Protein AF-L5L184-F1 (afdb_monomer_lite)

InterPro domains:
  IPR012677 Nucleotide-binding alpha-beta plait domain superfamily [G3DSA:3.30.70.330] (1-64)
  IPR035979 RNA-binding domain superfamily [SSF54928] (5-63)

Secondary structure (DSSP, 8-state):
--------S-HHHHEEEEEEE-TT--HHHHHHHHHTTSEEEEEEEEE-TT-SS--EEEEEEEEP----

pLDDT: mean 72.94, std 13.28, range [36.53, 87.5]

Sequence (68 aa):
MSKSESPKEPEQLQKLFIGGLGFETTDESLGSHSEQWGMRIDRVVMRKPNAKHPRRLGSVTYAWWIQP

Foldseek 3Di:
DDDDDDPDPPQVVQKDKDWDDDPPDDQVNVVVVCVVPAAWDDKDWDWDPPDPDIIIMIMTGHDDDDDD

Organism: Pteropus alecto (NCBI:txid9402)

Radius of gyration: 14.72 Å; chains: 1; bounding box: 44×36×29 Å

Structure (mmCIF, N/CA/C/O backbone):
data_AF-L5L184-F1
#
_entry.id   AF-L5L184-F1
#
loop_
_atom_site.group_PDB
_atom_site.id
_atom_site.type_symbol
_atom_site.label_atom_id
_atom_site.label_alt_id
_atom_site.label_comp_id
_atom_site.label_asym_id
_atom_site.label_entity_id
_atom_site.label_seq_id
_atom_site.pdbx_PDB_ins_code
_atom_site.Cartn_x
_atom_site.Cartn_y
_atom_site.Cartn_z
_atom_site.occupancy
_atom_site.B_iso_or_equiv
_atom_site.auth_seq_id
_atom_site.auth_comp_id
_atom_site.auth_asym_id
_atom_site.auth_atom_id
_atom_site.pdbx_PDB_model_num
ATOM 1 N N . MET A 1 1 ? -6.724 28.978 10.788 1.00 36.53 1 MET A N 1
ATOM 2 C CA . MET A 1 1 ? -7.770 28.008 10.401 1.00 36.53 1 MET A CA 1
ATOM 3 C C . MET A 1 1 ? -7.512 26.727 11.174 1.00 36.53 1 MET A C 1
ATOM 5 O O . MET A 1 1 ? -6.605 25.985 10.824 1.00 36.53 1 MET A O 1
ATOM 9 N N . SER A 1 2 ? -8.219 26.538 12.287 1.00 43.34 2 SER A N 1
ATOM 10 C CA . SER A 1 2 ? -8.071 25.362 13.147 1.00 43.34 2 SER A CA 1
ATOM 11 C C . SER A 1 2 ? -8.784 24.193 12.482 1.00 43.34 2 SER A C 1
ATOM 13 O O . SER A 1 2 ? -10.002 24.222 12.324 1.00 43.34 2 SER A O 1
ATOM 15 N N . LYS A 1 3 ? -8.026 23.199 12.023 1.00 45.38 3 LYS A N 1
ATOM 16 C CA . LYS A 1 3 ? -8.595 21.962 11.493 1.00 45.38 3 LYS A CA 1
ATOM 17 C C . LYS A 1 3 ? -9.170 21.201 12.688 1.00 45.38 3 LYS A C 1
ATOM 19 O O . LYS A 1 3 ? -8.424 20.777 13.560 1.00 45.38 3 LYS A O 1
ATOM 24 N N . SER A 1 4 ? -10.494 21.135 12.774 1.00 44.25 4 SER A N 1
ATOM 25 C CA . SER A 1 4 ? -11.223 20.380 13.792 1.00 44.25 4 SER A CA 1
ATOM 26 C C . SER A 1 4 ? -10.968 18.890 13.579 1.00 44.25 4 SER A C 1
ATOM 28 O O . SER A 1 4 ? -11.530 18.279 12.670 1.00 44.25 4 SER A O 1
ATOM 30 N N . GLU A 1 5 ? -10.072 18.328 14.380 1.00 50.25 5 GLU A N 1
ATOM 31 C CA . GLU A 1 5 ? -9.791 16.900 14.419 1.00 50.25 5 GLU A CA 1
ATOM 32 C C . GLU A 1 5 ? -10.791 16.256 15.388 1.00 50.25 5 GLU A C 1
ATOM 34 O O . GLU A 1 5 ? -10.676 16.372 16.605 1.00 50.25 5 GLU A O 1
ATOM 39 N N . SER A 1 6 ? -11.847 15.650 14.840 1.00 51.56 6 SER A N 1
ATOM 40 C CA . SER A 1 6 ? -12.670 14.683 15.575 1.00 51.56 6 SER A CA 1
ATOM 41 C C . SER A 1 6 ? -11.753 13.584 16.129 1.00 51.56 6 SER A C 1
ATOM 43 O O . SER A 1 6 ? -10.762 13.282 15.458 1.00 51.56 6 SER A O 1
ATOM 45 N N . PRO A 1 7 ? -12.052 12.962 17.287 1.00 50.72 7 PRO A N 1
ATOM 46 C CA . PRO A 1 7 ? -11.272 11.840 17.801 1.00 50.72 7 PRO A CA 1
ATOM 47 C C . PRO A 1 7 ? -11.437 10.657 16.843 1.00 50.72 7 PRO A C 1
ATOM 49 O O . PRO A 1 7 ? -12.322 9.820 16.982 1.00 50.72 7 PRO A O 1
ATOM 52 N N . LYS A 1 8 ? -10.625 10.646 15.789 1.00 55.72 8 LYS A N 1
ATOM 53 C CA . LYS A 1 8 ? -10.452 9.505 14.914 1.00 55.72 8 LYS A CA 1
ATOM 54 C C . LYS A 1 8 ? -9.674 8.510 15.750 1.00 55.72 8 LYS A C 1
ATOM 56 O O . LYS A 1 8 ? -8.544 8.805 16.139 1.00 55.72 8 LYS A O 1
ATOM 61 N N . GLU A 1 9 ? -10.292 7.364 16.033 1.00 59.53 9 GLU A N 1
ATOM 62 C CA . GLU A 1 9 ? -9.578 6.118 16.333 1.00 59.53 9 GLU A CA 1
ATOM 63 C C . GLU A 1 9 ? -8.222 6.148 15.624 1.00 59.53 9 GLU A C 1
ATOM 65 O O . GLU A 1 9 ? -8.218 6.490 14.434 1.00 59.53 9 GLU A O 1
ATOM 70 N N . PRO A 1 10 ? -7.095 5.890 16.315 1.00 66.81 10 PRO A N 1
ATOM 71 C CA . PRO A 1 10 ? -5.791 6.269 15.801 1.00 66.81 10 PRO A CA 1
ATOM 72 C C . PRO A 1 10 ? -5.663 5.736 14.381 1.00 66.81 10 PRO A C 1
ATOM 74 O O . PRO A 1 10 ? -5.689 4.528 14.175 1.00 66.81 10 PRO A O 1
ATOM 77 N N . GLU A 1 11 ? -5.572 6.623 13.389 1.00 64.44 11 GLU A N 1
ATOM 78 C CA . GLU A 1 11 ? -5.541 6.257 11.962 1.00 64.44 11 GLU A CA 1
ATOM 79 C C . GLU A 1 11 ? -4.421 5.229 11.683 1.00 64.44 11 GLU A C 1
ATOM 81 O O . GLU A 1 11 ? -4.493 4.401 10.778 1.00 64.44 11 GLU A O 1
ATOM 86 N N . GLN A 1 12 ? -3.413 5.223 12.560 1.00 66.38 12 GLN A N 1
ATOM 87 C CA . GLN A 1 12 ? -2.341 4.239 12.665 1.00 66.38 12 GLN A CA 1
ATOM 88 C C . GLN A 1 12 ? -2.817 2.792 12.905 1.00 66.38 12 GLN A C 1
ATOM 90 O O . GLN A 1 12 ? -2.201 1.881 12.366 1.00 66.38 12 GLN A O 1
ATOM 95 N N . LEU A 1 13 ? -3.887 2.560 13.673 1.00 72.81 13 LEU A N 1
ATOM 96 C CA . LEU A 1 13 ? -4.484 1.234 13.899 1.00 72.81 13 LEU A CA 1
ATOM 97 C C . LEU A 1 13 ? -5.260 0.722 12.680 1.00 72.81 13 LEU A C 1
ATOM 99 O O . LEU A 1 13 ? -5.477 -0.477 12.540 1.00 72.81 13 LEU A O 1
ATOM 103 N N . GLN A 1 14 ? -5.686 1.628 11.803 1.00 80.75 14 GLN A N 1
ATOM 104 C CA . GLN A 1 14 ? -6.476 1.316 10.611 1.00 80.75 14 GLN A CA 1
ATOM 105 C C . GLN A 1 14 ? -5.618 1.162 9.354 1.00 80.75 14 GLN A C 1
ATOM 107 O O . GLN A 1 14 ? -6.104 0.678 8.330 1.00 80.75 14 GLN A O 1
ATOM 112 N N . LYS A 1 15 ? -4.346 1.567 9.427 1.00 84.50 15 LYS A N 1
ATOM 113 C CA . LYS A 1 15 ? -3.408 1.570 8.311 1.00 84.50 15 LYS A CA 1
ATOM 114 C C . LYS A 1 15 ? -2.508 0.341 8.336 1.00 84.50 15 LYS A C 1
ATOM 116 O O . LYS A 1 15 ? -1.636 0.190 9.185 1.00 84.50 15 LYS A O 1
ATOM 121 N N . LEU A 1 16 ? -2.666 -0.503 7.329 1.00 85.00 16 LEU A N 1
ATOM 122 C CA . LEU A 1 16 ? -1.828 -1.666 7.076 1.00 85.00 16 LEU A CA 1
ATOM 123 C C . LEU A 1 16 ? -0.747 -1.326 6.049 1.00 85.00 16 LEU A C 1
ATOM 125 O O . LEU A 1 16 ? -1.039 -0.794 4.978 1.00 85.00 16 LEU A O 1
ATOM 129 N N . PHE A 1 17 ? 0.505 -1.661 6.367 1.00 85.38 17 PHE A N 1
ATOM 130 C CA . PHE A 1 17 ? 1.638 -1.555 5.448 1.00 85.38 17 PHE A CA 1
ATOM 131 C C . PHE A 1 17 ? 1.926 -2.915 4.821 1.00 85.38 17 PHE A C 1
ATOM 133 O O . PHE A 1 17 ? 2.147 -3.899 5.522 1.00 85.38 17 PHE A O 1
ATOM 140 N N . ILE A 1 18 ? 1.950 -2.960 3.493 1.00 85.38 18 ILE A N 1
ATOM 141 C CA . ILE A 1 18 ? 2.140 -4.183 2.720 1.00 85.38 18 ILE A CA 1
ATOM 142 C C . ILE A 1 18 ? 3.468 -4.072 1.975 1.00 85.38 18 ILE A C 1
ATOM 144 O O . ILE A 1 18 ? 3.639 -3.249 1.073 1.00 85.38 18 ILE A O 1
ATOM 148 N N . GLY A 1 19 ? 4.434 -4.888 2.388 1.00 86.94 19 GLY A N 1
ATOM 149 C CA . GLY A 1 19 ? 5.725 -5.024 1.722 1.00 86.94 19 GLY A CA 1
ATOM 150 C C . GLY A 1 19 ? 5.732 -6.150 0.692 1.00 86.94 19 GLY A C 1
ATOM 151 O O . GLY A 1 19 ? 4.830 -6.979 0.658 1.00 86.94 19 GLY A O 1
ATOM 152 N N . GLY A 1 20 ? 6.769 -6.188 -0.147 1.00 84.62 20 GLY A N 1
ATOM 153 C CA . GLY A 1 20 ? 6.984 -7.306 -1.075 1.00 84.62 20 GLY A CA 1
ATOM 154 C C . GLY A 1 20 ? 5.973 -7.382 -2.219 1.00 84.62 20 GLY A C 1
ATOM 155 O O . GLY A 1 20 ? 5.829 -8.436 -2.829 1.00 84.62 20 GLY A O 1
ATOM 156 N N . LEU A 1 21 ? 5.280 -6.281 -2.523 1.00 84.56 21 LEU A N 1
ATOM 157 C CA . LEU A 1 21 ? 4.337 -6.247 -3.634 1.00 84.56 21 LEU A CA 1
ATOM 158 C C . LEU A 1 21 ? 5.059 -6.521 -4.957 1.00 84.56 21 LEU A C 1
ATOM 160 O O . LEU A 1 21 ? 6.107 -5.931 -5.243 1.00 84.56 21 LEU A O 1
ATOM 164 N N . GLY A 1 22 ? 4.464 -7.393 -5.774 1.00 82.69 22 GLY A N 1
ATOM 165 C CA . GLY A 1 22 ? 4.964 -7.711 -7.107 1.00 82.69 22 GLY A CA 1
ATOM 166 C C . GLY A 1 22 ? 5.022 -6.469 -7.993 1.00 82.69 22 GLY A C 1
ATOM 167 O O . GLY A 1 22 ? 4.276 -5.505 -7.785 1.00 82.69 22 GLY A O 1
ATOM 168 N N . PHE A 1 23 ? 5.897 -6.483 -9.000 1.00 78.19 23 PHE A N 1
ATOM 169 C CA . PHE A 1 23 ? 6.131 -5.317 -9.857 1.00 78.19 23 PHE A CA 1
ATOM 170 C C . PHE A 1 23 ? 4.896 -4.875 -10.652 1.00 78.19 23 PHE A C 1
ATOM 172 O O . PHE A 1 23 ? 4.775 -3.713 -11.030 1.00 78.19 23 PHE A O 1
ATOM 179 N N . GLU A 1 24 ? 3.956 -5.783 -10.857 1.00 83.44 24 GLU A N 1
ATOM 180 C CA . GLU A 1 24 ? 2.712 -5.533 -11.580 1.00 83.44 24 GLU A CA 1
ATOM 181 C C . GLU A 1 24 ? 1.626 -4.933 -10.677 1.00 83.44 24 GLU A C 1
ATOM 183 O O . GLU A 1 24 ? 0.649 -4.382 -11.170 1.00 83.44 24 GLU A O 1
ATOM 188 N N . THR A 1 25 ? 1.827 -4.941 -9.351 1.00 84.69 25 THR A N 1
ATOM 189 C CA . THR A 1 25 ? 0.828 -4.449 -8.395 1.00 84.69 25 THR A CA 1
ATOM 190 C C . THR A 1 25 ? 0.610 -2.941 -8.564 1.00 84.69 25 THR A C 1
ATOM 192 O O . THR A 1 25 ? 1.520 -2.114 -8.381 1.00 84.69 25 THR A O 1
ATOM 195 N N . THR A 1 26 ? -0.617 -2.581 -8.925 1.00 85.56 26 THR A N 1
ATOM 196 C CA . THR A 1 26 ? -1.165 -1.220 -8.993 1.00 85.56 26 THR A CA 1
ATOM 197 C C . THR A 1 26 ? -2.001 -0.904 -7.758 1.00 85.56 26 THR A C 1
ATOM 199 O O . THR A 1 26 ? -2.362 -1.807 -6.999 1.00 85.56 26 THR A O 1
ATOM 202 N N . ASP A 1 27 ? -2.316 0.374 -7.551 1.00 84.00 27 ASP A N 1
ATOM 203 C CA . ASP A 1 27 ? -3.273 0.768 -6.519 1.00 84.00 27 ASP A CA 1
ATOM 204 C C . ASP A 1 27 ? -4.644 0.123 -6.757 1.00 84.00 27 ASP A C 1
ATOM 206 O O . ASP A 1 27 ? -5.289 -0.262 -5.793 1.00 84.00 27 ASP A O 1
ATOM 210 N N . GLU A 1 28 ? -5.048 -0.083 -8.013 1.00 86.38 28 GLU A N 1
ATOM 211 C CA . GLU A 1 28 ? -6.293 -0.764 -8.379 1.00 86.38 28 GLU A CA 1
ATOM 212 C C . GLU A 1 28 ? -6.280 -2.251 -8.019 1.00 86.38 28 GLU A C 1
ATOM 214 O O . GLU A 1 28 ? -7.247 -2.741 -7.452 1.00 86.38 28 GLU A O 1
ATOM 219 N N . SER A 1 29 ? -5.184 -2.970 -8.282 1.00 87.38 29 SER A N 1
ATOM 220 C CA . SER A 1 29 ? -5.079 -4.398 -7.934 1.00 87.38 29 SER A CA 1
ATOM 221 C C . SER A 1 29 ? -4.998 -4.625 -6.422 1.00 87.38 29 SER A C 1
ATOM 223 O O . SER A 1 29 ? -5.699 -5.479 -5.879 1.00 87.38 29 SER A O 1
ATOM 225 N N . LEU A 1 30 ? -4.190 -3.811 -5.724 1.00 86.00 30 LEU A N 1
ATOM 226 C CA . LEU A 1 30 ? -4.133 -3.796 -4.264 1.00 86.00 30 LEU A CA 1
ATOM 227 C C . LEU A 1 30 ? -5.505 -3.412 -3.713 1.00 86.00 30 LEU A C 1
ATOM 229 O O . LEU A 1 30 ? -5.987 -4.015 -2.760 1.00 86.00 30 LEU A O 1
ATOM 233 N N . GLY A 1 31 ? -6.121 -2.450 -4.400 1.00 84.56 31 GLY A N 1
ATOM 234 C CA . GLY A 1 31 ? -7.525 -2.104 -4.474 1.00 84.56 31 GLY A CA 1
ATOM 235 C C . GLY A 1 31 ? -8.450 -3.307 -4.308 1.00 84.56 31 GLY A C 1
ATOM 236 O O . GLY A 1 31 ? -8.786 -3.721 -3.199 1.00 84.56 31 GLY A O 1
ATOM 237 N N . SER A 1 32 ? -8.845 -3.885 -5.422 1.00 87.50 32 SER A N 1
ATOM 238 C CA . SER A 1 32 ? -9.817 -4.968 -5.480 1.00 87.50 32 SER A CA 1
ATOM 239 C C . SER A 1 32 ? -9.487 -6.130 -4.543 1.00 87.50 32 SER A C 1
ATOM 241 O O . SER A 1 32 ? -10.387 -6.668 -3.909 1.00 87.50 32 SER A O 1
ATOM 243 N N . HIS A 1 33 ? -8.205 -6.475 -4.369 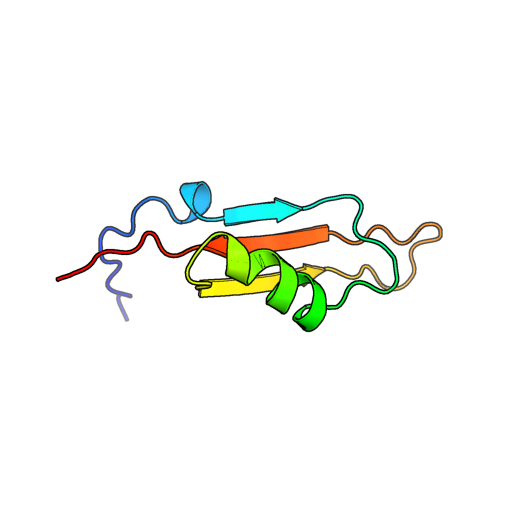1.00 86.88 33 HIS A N 1
ATOM 244 C CA . HIS A 1 33 ? -7.824 -7.527 -3.428 1.00 86.88 33 HIS A CA 1
ATOM 245 C C . HIS A 1 33 ? -8.210 -7.191 -1.991 1.00 86.88 33 HIS A C 1
ATOM 247 O O . HIS A 1 33 ? -8.706 -8.046 -1.276 1.00 86.88 33 HIS A O 1
ATOM 253 N N . SER A 1 34 ? -7.993 -5.953 -1.549 1.00 82.25 34 SER A N 1
ATOM 254 C CA . SER A 1 34 ? -8.206 -5.611 -0.149 1.00 82.25 34 SER A CA 1
ATOM 255 C C . SER A 1 34 ? -9.670 -5.330 0.225 1.00 82.25 34 SER A C 1
ATOM 257 O O . SER A 1 34 ? -9.992 -5.319 1.408 1.00 82.25 34 SER A O 1
ATOM 259 N N 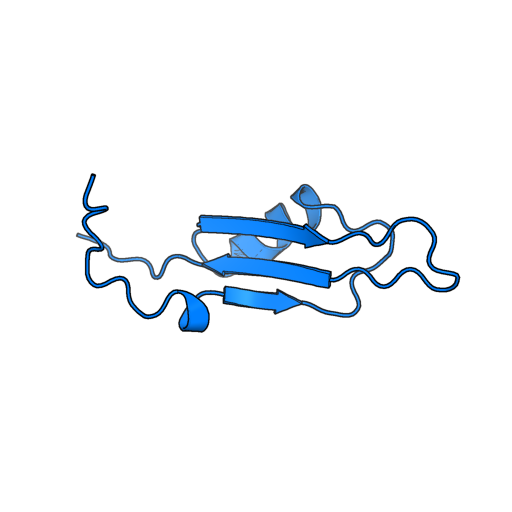. GLU A 1 35 ? -10.565 -5.147 -0.749 1.00 82.00 35 GLU A N 1
ATOM 260 C CA . GLU A 1 35 ? -12.002 -4.903 -0.504 1.00 82.00 35 GLU A CA 1
ATOM 261 C C . GLU A 1 35 ? -12.694 -6.082 0.184 1.00 82.00 35 GLU A C 1
ATOM 263 O O . GLU A 1 35 ? -13.655 -5.890 0.925 1.00 82.00 35 GLU A O 1
ATOM 268 N N . GLN A 1 36 ? -12.171 -7.297 0.012 1.00 82.75 36 GLN A N 1
ATOM 269 C CA . GLN A 1 36 ? -12.730 -8.498 0.632 1.00 82.75 36 GLN A CA 1
ATOM 270 C C . GLN A 1 36 ? -12.658 -8.498 2.172 1.00 82.75 36 GLN A C 1
ATOM 272 O O . GLN A 1 36 ? -13.374 -9.267 2.807 1.00 82.75 36 GLN A O 1
ATOM 277 N N . TRP A 1 37 ? -11.799 -7.671 2.784 1.00 79.12 37 TRP A N 1
ATOM 278 C CA . TRP A 1 37 ? -11.613 -7.625 4.243 1.00 79.12 37 TRP A CA 1
ATOM 279 C C . TRP A 1 37 ? -12.276 -6.429 4.927 1.00 79.12 37 TRP A C 1
ATOM 281 O O . TRP A 1 37 ? -12.257 -6.356 6.154 1.00 79.12 37 TRP A O 1
ATOM 291 N N . GLY A 1 38 ? -12.863 -5.494 4.179 1.00 76.50 38 GLY A N 1
ATOM 292 C CA . GLY A 1 38 ? -13.557 -4.357 4.773 1.00 76.50 38 GLY A CA 1
ATOM 293 C C . GLY A 1 38 ? -13.697 -3.159 3.847 1.00 76.50 38 GLY A C 1
ATOM 294 O O . GLY A 1 38 ? -13.186 -3.125 2.728 1.00 76.50 38 GLY A O 1
ATOM 295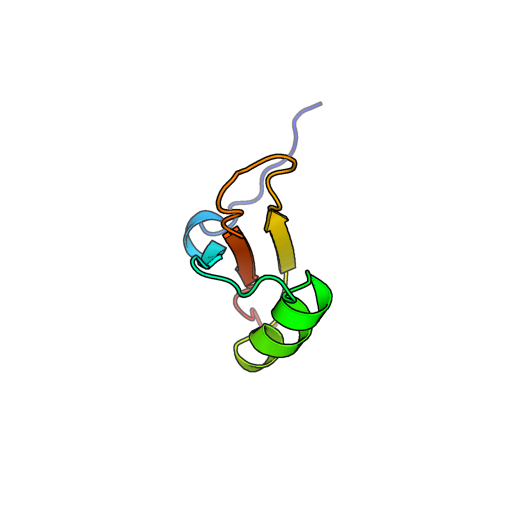 N N . MET A 1 39 ? -14.388 -2.137 4.351 1.00 68.50 39 MET A N 1
ATOM 296 C CA . MET A 1 39 ? -14.627 -0.900 3.618 1.00 68.50 39 MET A CA 1
ATOM 297 C C . MET A 1 39 ? -13.339 -0.072 3.558 1.00 68.50 39 MET A C 1
ATOM 299 O O . MET A 1 39 ? -12.769 0.310 4.581 1.00 68.50 39 MET A O 1
ATOM 303 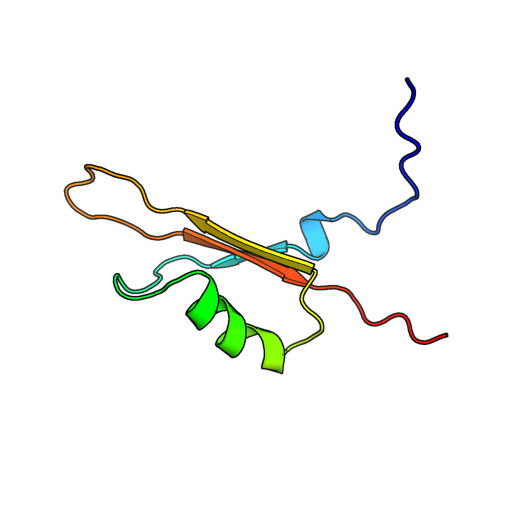N N . ARG A 1 40 ? -12.848 0.181 2.343 1.00 66.75 40 ARG A N 1
ATOM 304 C CA . ARG A 1 40 ? -11.597 0.909 2.123 1.00 66.75 40 ARG A CA 1
ATOM 305 C C . ARG A 1 40 ? -11.790 2.418 2.307 1.00 66.75 40 ARG A C 1
ATOM 307 O O . ARG A 1 40 ? -12.704 2.990 1.724 1.00 66.75 40 ARG A O 1
ATOM 314 N N . ILE A 1 41 ? -10.865 3.060 3.026 1.00 69.31 41 ILE A N 1
ATOM 315 C CA . ILE A 1 41 ? -10.757 4.528 3.104 1.00 69.31 41 ILE A CA 1
ATOM 316 C C . ILE A 1 41 ? -9.702 5.056 2.128 1.00 69.31 41 ILE A C 1
ATOM 318 O O . ILE A 1 41 ? -9.955 6.034 1.434 1.00 69.31 41 ILE A O 1
ATOM 322 N N . ASP A 1 42 ? -8.525 4.425 2.065 1.00 75.81 42 ASP A N 1
ATOM 323 C CA . ASP A 1 42 ? -7.397 4.945 1.282 1.00 75.81 42 ASP A CA 1
ATOM 324 C C . ASP A 1 42 ? -6.457 3.834 0.790 1.00 75.81 42 ASP A C 1
ATOM 326 O O . ASP A 1 42 ? -6.340 2.770 1.414 1.00 75.81 42 ASP A O 1
ATOM 330 N N . ARG A 1 43 ? -5.788 4.076 -0.345 1.00 78.31 43 ARG A N 1
ATOM 331 C CA . ARG A 1 43 ? -4.799 3.162 -0.933 1.00 78.31 43 ARG A CA 1
ATOM 332 C C . ARG A 1 43 ? -3.640 3.933 -1.557 1.00 78.31 43 ARG A C 1
ATOM 334 O O . ARG A 1 43 ? -3.836 4.793 -2.408 1.00 78.31 43 ARG A O 1
ATOM 341 N N . VAL A 1 44 ? -2.415 3.560 -1.191 1.00 81.12 44 VAL A N 1
ATOM 342 C CA . VAL A 1 44 ? -1.195 4.160 -1.748 1.00 81.12 44 VAL A CA 1
A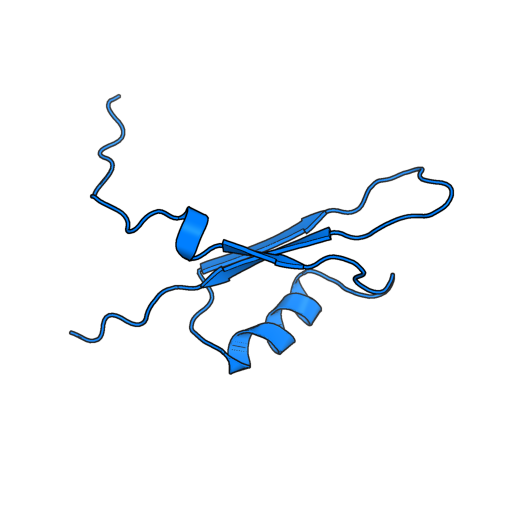TOM 343 C C . VAL A 1 44 ? -0.206 3.062 -2.091 1.00 81.12 44 VAL A C 1
ATOM 345 O O . VAL A 1 44 ? 0.216 2.314 -1.215 1.00 81.12 44 VAL A O 1
ATOM 348 N N . VAL A 1 45 ? 0.211 2.983 -3.356 1.00 81.38 45 VAL A N 1
ATOM 349 C CA . VAL A 1 45 ? 1.335 2.137 -3.782 1.00 81.38 45 VAL A CA 1
ATOM 350 C C . VAL A 1 45 ? 2.532 3.031 -4.069 1.00 81.38 45 VAL A C 1
ATOM 352 O O . VAL A 1 45 ? 2.594 3.719 -5.085 1.00 81.38 45 VAL A O 1
ATOM 355 N N . MET A 1 46 ? 3.517 3.004 -3.176 1.00 81.62 46 MET A N 1
ATOM 356 C CA . MET A 1 46 ? 4.791 3.678 -3.376 1.00 81.62 46 MET A CA 1
ATOM 357 C C . MET A 1 46 ? 5.667 2.881 -4.341 1.00 81.62 46 MET A C 1
ATOM 359 O O . MET A 1 46 ? 6.081 1.749 -4.073 1.00 81.62 46 MET A O 1
ATOM 363 N N . ARG A 1 47 ? 5.993 3.525 -5.462 1.00 78.31 47 ARG A N 1
ATOM 364 C CA . ARG A 1 47 ? 6.975 3.063 -6.443 1.00 78.31 47 ARG A CA 1
ATOM 365 C C . ARG A 1 47 ? 8.201 3.960 -6.326 1.00 78.31 47 ARG A C 1
ATOM 367 O O . ARG A 1 47 ? 8.087 5.171 -6.469 1.00 78.31 47 ARG A O 1
ATOM 374 N N . LYS A 1 48 ? 9.370 3.382 -6.049 1.00 72.12 48 LYS A N 1
ATOM 375 C CA . LYS A 1 48 ? 10.648 4.110 -6.074 1.00 72.12 48 LYS A CA 1
ATOM 376 C C . LYS A 1 48 ? 11.160 4.147 -7.524 1.00 72.12 48 LYS A C 1
ATOM 378 O O . LYS A 1 48 ? 11.590 3.094 -8.002 1.00 72.12 48 LYS A O 1
ATOM 383 N N . PRO A 1 49 ? 11.123 5.293 -8.234 1.00 63.47 49 PRO A N 1
ATOM 384 C CA . PRO A 1 49 ? 11.790 5.394 -9.528 1.00 63.47 49 PRO A CA 1
ATOM 385 C C . PRO A 1 49 ? 13.309 5.247 -9.326 1.00 63.47 49 PRO A C 1
ATOM 387 O O . PRO A 1 49 ? 13.856 5.746 -8.345 1.00 63.47 49 PRO A O 1
ATOM 390 N N . ASN A 1 50 ? 13.983 4.543 -10.241 1.00 66.88 50 ASN A N 1
ATOM 391 C CA . ASN A 1 50 ? 15.448 4.385 -10.320 1.00 66.88 50 ASN A CA 1
ATOM 392 C C . ASN A 1 50 ? 16.141 3.455 -9.298 1.00 66.88 50 ASN A C 1
ATOM 394 O O . ASN A 1 50 ? 17.357 3.528 -9.127 1.00 66.88 50 ASN A O 1
ATOM 398 N N . ALA A 1 51 ? 15.428 2.538 -8.639 1.00 66.62 51 ALA A N 1
ATOM 399 C CA . ALA A 1 51 ? 16.074 1.518 -7.805 1.00 66.62 51 ALA A CA 1
ATOM 400 C C . ALA A 1 51 ? 16.529 0.297 -8.635 1.00 66.62 51 ALA A C 1
ATOM 402 O O . ALA A 1 51 ? 15.722 -0.278 -9.360 1.00 66.62 51 ALA A O 1
ATOM 403 N N . LYS A 1 52 ? 17.786 -0.158 -8.457 1.00 70.62 52 LYS A N 1
ATOM 404 C CA . LYS A 1 52 ? 18.315 -1.418 -9.044 1.00 70.62 52 LYS A CA 1
ATOM 405 C C . LYS A 1 52 ? 17.445 -2.639 -8.724 1.00 70.62 52 LYS A C 1
ATOM 407 O O . LYS A 1 52 ? 17.374 -3.570 -9.515 1.00 70.62 52 LYS A O 1
ATOM 412 N N . HIS A 1 53 ? 16.809 -2.627 -7.554 1.00 67.19 53 HIS A N 1
ATOM 413 C CA . HIS A 1 53 ? 15.830 -3.622 -7.140 1.00 67.19 53 HIS A CA 1
ATOM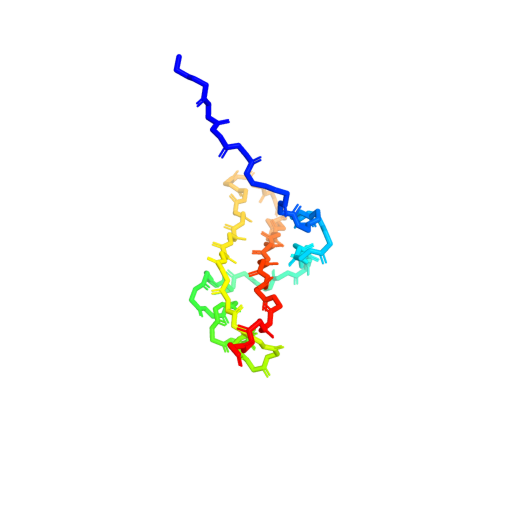 414 C C . HIS A 1 53 ? 14.590 -2.892 -6.621 1.00 67.19 53 HIS A C 1
ATOM 416 O O . HIS A 1 53 ? 14.555 -2.461 -5.461 1.00 67.19 53 HIS A O 1
ATOM 422 N N . PRO A 1 54 ? 13.605 -2.642 -7.486 1.00 65.19 54 PRO A N 1
ATOM 423 C CA . PRO A 1 54 ? 12.528 -1.743 -7.144 1.00 65.19 54 PRO A CA 1
ATOM 424 C C . PRO A 1 54 ? 11.531 -2.445 -6.217 1.00 65.19 54 PRO A C 1
ATOM 426 O O . PRO A 1 54 ? 10.667 -3.209 -6.637 1.00 65.19 54 PRO A O 1
ATOM 429 N N . ARG A 1 55 ? 11.665 -2.172 -4.916 1.00 70.44 55 ARG A N 1
ATOM 430 C CA . ARG A 1 55 ? 10.705 -2.612 -3.904 1.00 70.44 55 ARG A CA 1
ATOM 431 C C . ARG A 1 55 ? 9.453 -1.755 -3.988 1.00 70.44 55 ARG A C 1
ATOM 433 O O . ARG A 1 55 ? 9.538 -0.526 -3.949 1.00 70.44 55 ARG A O 1
ATOM 440 N N . ARG A 1 56 ? 8.300 -2.410 -4.065 1.00 77.25 56 ARG A N 1
ATOM 441 C CA . ARG A 1 56 ? 7.001 -1.755 -3.946 1.00 77.25 56 ARG A CA 1
ATOM 442 C C . ARG A 1 56 ? 6.489 -1.923 -2.532 1.00 77.25 56 ARG A C 1
ATOM 444 O O . ARG A 1 56 ? 6.536 -3.015 -1.965 1.00 77.25 56 ARG A O 1
ATOM 451 N N . LEU A 1 57 ? 6.047 -0.809 -1.972 1.00 80.81 57 LEU A N 1
ATOM 452 C CA . LEU A 1 57 ? 5.412 -0.751 -0.667 1.00 80.81 57 LEU A CA 1
ATOM 453 C C . LEU A 1 57 ? 4.009 -0.206 -0.877 1.00 80.81 57 LEU A C 1
ATOM 455 O O . LEU A 1 57 ? 3.841 0.843 -1.492 1.00 80.81 57 LEU A O 1
ATOM 459 N N . GLY A 1 58 ? 3.016 -0.932 -0.396 1.00 84.56 58 GLY A N 1
ATOM 460 C CA . GLY A 1 58 ? 1.640 -0.479 -0.336 1.00 84.56 58 GLY A CA 1
ATOM 461 C C . GLY A 1 58 ? 1.290 -0.037 1.074 1.00 84.56 58 GLY A C 1
ATOM 462 O O . GLY A 1 58 ? 1.834 -0.553 2.050 1.00 84.56 58 GLY A O 1
ATOM 463 N N . SER A 1 59 ? 0.343 0.878 1.192 1.00 83.44 59 SER A N 1
ATOM 464 C CA . SER A 1 59 ? -0.454 1.007 2.401 1.00 83.44 59 SER A CA 1
ATOM 465 C C . SER A 1 59 ? -1.932 1.005 2.056 1.00 83.44 59 SER A C 1
ATOM 467 O O . SER A 1 59 ? -2.331 1.585 1.045 1.00 83.44 59 SER A O 1
ATOM 469 N N . VAL A 1 60 ? -2.723 0.369 2.910 1.00 84.44 60 VAL A N 1
ATOM 470 C CA . VAL A 1 60 ? -4.182 0.342 2.835 1.00 84.44 60 VAL A CA 1
ATOM 471 C C . VAL A 1 60 ? -4.725 0.789 4.179 1.00 84.44 60 VAL A C 1
ATOM 473 O O . VAL A 1 60 ? -4.289 0.274 5.206 1.00 84.44 60 VAL A O 1
ATOM 476 N N . THR A 1 61 ? -5.679 1.714 4.169 1.00 84.00 61 THR A N 1
ATOM 477 C CA . THR A 1 61 ? -6.397 2.123 5.379 1.00 84.00 61 THR A CA 1
ATOM 478 C C . THR A 1 61 ? -7.838 1.633 5.308 1.00 84.00 61 THR A C 1
ATOM 480 O O . THR A 1 61 ? -8.533 1.892 4.319 1.00 84.00 61 THR A O 1
ATOM 483 N N . TYR A 1 62 ? -8.286 0.930 6.346 1.00 81.00 62 TYR A N 1
ATOM 484 C CA . TYR A 1 62 ? -9.646 0.400 6.453 1.00 81.00 62 TYR A CA 1
ATOM 485 C C . TYR A 1 62 ? -10.509 1.252 7.376 1.00 81.00 62 TYR A C 1
ATOM 487 O O . TYR A 1 62 ? -10.065 1.654 8.445 1.00 81.00 62 TYR A O 1
ATOM 495 N N . ALA A 1 63 ? -11.764 1.466 6.990 1.00 73.31 63 ALA A N 1
ATOM 496 C CA . ALA A 1 63 ? -12.784 1.931 7.913 1.00 73.31 63 ALA A CA 1
ATOM 497 C C . ALA A 1 63 ? -13.254 0.735 8.730 1.00 73.31 63 ALA A C 1
ATOM 499 O O . ALA A 1 63 ? -13.703 -0.265 8.164 1.00 73.31 63 ALA A O 1
ATOM 500 N N . TRP A 1 64 ? -13.223 0.857 10.053 1.00 68.88 64 TRP A N 1
ATOM 501 C CA . TRP A 1 64 ? -14.083 0.011 10.867 1.00 68.88 64 TRP A CA 1
ATOM 502 C C . TRP A 1 64 ? -15.526 0.389 10.558 1.00 68.88 64 TRP A C 1
ATOM 504 O O . TRP A 1 64 ? -15.887 1.568 10.532 1.00 68.88 64 TRP A O 1
ATOM 514 N N . TRP A 1 65 ? -16.331 -0.618 10.246 1.00 58.75 65 TRP A N 1
ATOM 515 C CA . TRP A 1 65 ? -17.725 -0.436 9.887 1.00 58.75 65 TRP A CA 1
ATOM 516 C C . TRP A 1 65 ? -18.499 -0.018 11.141 1.00 58.75 65 TRP A C 1
ATOM 518 O O . TRP A 1 65 ? -18.886 -0.855 11.951 1.00 58.75 65 TRP A O 1
ATOM 528 N N . ILE A 1 66 ? -18.687 1.288 11.330 1.00 55.88 66 ILE A N 1
ATOM 529 C CA . ILE A 1 66 ? -19.710 1.801 12.238 1.00 55.88 66 ILE A CA 1
ATOM 530 C C . ILE A 1 66 ? -21.014 1.758 11.440 1.00 55.88 66 ILE A C 1
ATOM 532 O O . ILE A 1 66 ? -21.259 2.609 10.585 1.00 55.88 66 ILE A O 1
ATOM 536 N N . GLN A 1 67 ? -21.812 0.715 11.666 1.00 43.84 67 GLN A N 1
ATOM 537 C CA . GLN A 1 67 ? -23.236 0.774 11.337 1.00 43.84 67 GLN A CA 1
ATOM 538 C C . GLN A 1 67 ? -23.931 1.770 12.271 1.00 43.84 67 GLN A C 1
ATOM 540 O O . GLN A 1 67 ? -23.512 1.875 13.426 1.00 43.84 67 GLN A O 1
ATOM 545 N N . PRO A 1 68 ? -24.956 2.490 11.784 1.00 55.44 68 PRO A N 1
ATOM 546 C CA . PRO A 1 68 ? -25.826 3.302 12.630 1.00 55.44 68 PRO A CA 1
ATOM 547 C C . PRO A 1 68 ? -26.598 2.460 13.654 1.00 55.44 68 PRO A C 1
ATOM 549 O O . PRO A 1 68 ? -26.889 1.277 13.360 1.00 55.44 68 PRO A O 1
#